Protein AF-A0AAW4II16-F1 (afdb_monomer)

Secondary structure (DSSP, 8-state):
-PPPGGG--HHHHHHHHHHHHTSHHHHHHHHT--HHHHHHHHTTSS---HHHHHHHHHHTT--HHHHHHHHHHHHHHT-S-HHHHHHHHHHHHHHHHS-TTTTGGGS----

Radius of gyration: 15.69 Å; Cα contacts (8 Å, |Δi|>4): 117; chains: 1; bounding box: 37×22×49 Å

Solvent-accessible surface area (backbone atoms only — not comparable to full-atom values): 6290 Å² total; per-residue (Å²): 130,83,76,71,71,84,78,52,53,68,46,55,43,51,52,53,30,12,59,74,54,70,31,62,60,50,32,18,58,76,71,74,45,60,52,66,60,54,52,32,32,51,72,66,77,32,91,77,55,30,72,62,50,10,52,40,35,32,69,69,67,42,57,57,71,57,24,36,51,53,26,41,25,56,51,28,52,71,44,90,49,68,70,41,32,54,49,16,53,54,48,50,52,51,48,68,74,57,45,93,61,64,72,68,68,71,71,76,65,86,127

Structure (mmCIF, N/CA/C/O backbone):
data_AF-A0AAW4II16-F1
#
_entry.id   AF-A0AAW4II16-F1
#
loop_
_atom_site.group_PDB
_atom_site.id
_atom_site.type_symbol
_atom_site.label_atom_id
_atom_site.label_alt_id
_atom_site.label_comp_id
_atom_site.label_asym_id
_atom_site.label_entity_id
_atom_site.label_seq_id
_atom_site.pdbx_PDB_ins_code
_atom_site.Cartn_x
_atom_site.Cartn_y
_atom_site.Cartn_z
_atom_site.occupancy
_atom_site.B_iso_or_equiv
_atom_site.auth_seq_id
_atom_site.auth_comp_id
_atom_site.auth_asym_id
_atom_site.auth_atom_id
_atom_site.pdbx_PDB_model_num
ATOM 1 N N . MET A 1 1 ? 2.096 9.533 -20.142 1.00 38.34 1 MET A N 1
ATOM 2 C CA . MET A 1 1 ? 2.847 9.005 -18.988 1.00 38.34 1 MET A CA 1
ATOM 3 C C . MET A 1 1 ? 1.853 9.012 -17.848 1.00 38.34 1 MET A C 1
ATOM 5 O O . MET A 1 1 ? 1.461 10.098 -17.440 1.00 38.34 1 MET A O 1
ATOM 9 N N . GLU A 1 2 ? 1.294 7.857 -17.485 1.00 44.19 2 GLU A N 1
ATOM 10 C CA . GLU A 1 2 ? 0.388 7.819 -16.332 1.00 44.19 2 GLU A CA 1
ATOM 11 C C . GLU A 1 2 ? 1.167 8.263 -15.085 1.00 44.19 2 GLU A C 1
ATOM 13 O O . GLU A 1 2 ? 2.349 7.924 -14.968 1.00 44.19 2 GLU A O 1
ATOM 18 N N . PRO A 1 3 ? 0.576 9.093 -14.210 1.00 49.16 3 PRO A N 1
ATOM 19 C CA . PRO A 1 3 ? 1.242 9.519 -12.988 1.00 49.16 3 PRO A CA 1
ATOM 20 C C . PRO A 1 3 ? 1.548 8.295 -12.119 1.00 49.16 3 PRO A C 1
ATOM 22 O O . PRO A 1 3 ? 0.728 7.382 -12.035 1.00 49.16 3 PRO A O 1
ATOM 25 N N . LEU A 1 4 ? 2.715 8.296 -11.468 1.00 57.28 4 LEU A N 1
ATOM 26 C CA . LEU A 1 4 ? 3.114 7.249 -10.523 1.00 57.28 4 LEU A CA 1
ATOM 27 C C . LEU A 1 4 ? 1.997 7.042 -9.482 1.00 57.28 4 LEU A C 1
ATOM 29 O O . LEU A 1 4 ? 1.505 8.011 -8.890 1.00 57.28 4 LEU A O 1
ATOM 33 N N . VAL A 1 5 ? 1.587 5.789 -9.259 1.00 62.56 5 VAL A N 1
ATOM 34 C CA . VAL A 1 5 ? 0.504 5.429 -8.322 1.00 62.56 5 VAL A CA 1
ATOM 35 C C . VAL A 1 5 ? 0.911 5.754 -6.878 1.00 62.56 5 VAL A C 1
ATOM 37 O O . VAL A 1 5 ? 0.061 5.931 -6.001 1.00 62.56 5 VAL A O 1
ATOM 40 N N . THR A 1 6 ? 2.211 5.919 -6.639 1.00 64.38 6 THR A N 1
ATOM 41 C CA . THR A 1 6 ? 2.813 6.372 -5.380 1.00 64.38 6 THR A CA 1
ATOM 42 C C . THR A 1 6 ? 2.179 7.631 -4.781 1.00 64.38 6 THR A C 1
ATOM 44 O O . THR A 1 6 ? 2.055 7.712 -3.564 1.00 64.38 6 THR A O 1
ATOM 47 N N . HIS A 1 7 ? 1.692 8.580 -5.586 1.00 70.62 7 HIS A N 1
ATOM 48 C CA . HIS A 1 7 ? 1.117 9.833 -5.070 1.00 70.62 7 HIS A CA 1
ATOM 49 C C . HIS A 1 7 ? -0.388 9.786 -4.761 1.00 70.62 7 HIS A C 1
ATOM 51 O O . HIS A 1 7 ? -0.961 10.792 -4.337 1.00 70.62 7 HIS A O 1
ATOM 57 N N . LEU A 1 8 ? -1.063 8.655 -4.986 1.00 82.56 8 LEU A N 1
ATOM 58 C CA . LEU A 1 8 ? -2.498 8.558 -4.720 1.00 82.56 8 LEU A CA 1
ATOM 59 C C . LEU A 1 8 ? -2.789 8.535 -3.216 1.00 82.56 8 LEU A C 1
ATOM 61 O O . LEU A 1 8 ? -2.142 7.822 -2.449 1.00 82.56 8 LEU A O 1
ATOM 65 N N . THR A 1 9 ? -3.843 9.246 -2.803 1.00 89.06 9 THR A N 1
ATOM 66 C CA . THR A 1 9 ? -4.404 9.084 -1.455 1.00 89.06 9 THR A CA 1
ATOM 67 C C . THR A 1 9 ? -4.903 7.652 -1.259 1.00 89.06 9 THR A C 1
ATOM 69 O O . THR A 1 9 ? -5.29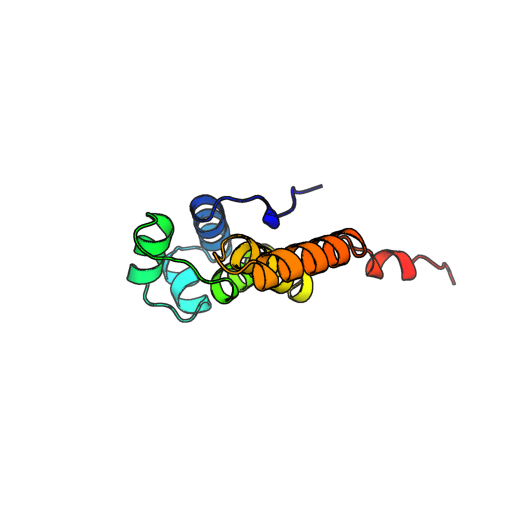4 6.992 -2.223 1.00 89.06 9 THR A O 1
ATOM 72 N N . LEU A 1 10 ? -4.939 7.166 -0.011 1.00 90.56 10 LEU A N 1
ATOM 73 C CA . LEU A 1 10 ? -5.406 5.807 0.296 1.00 90.56 10 LEU A CA 1
ATOM 74 C C . LEU A 1 10 ? -6.814 5.539 -0.259 1.00 90.56 10 LEU A C 1
ATOM 76 O O . LEU A 1 10 ? -7.061 4.480 -0.830 1.00 90.56 10 LEU A O 1
ATOM 80 N N . GLU A 1 11 ? -7.719 6.510 -0.134 1.00 92.81 11 GLU A N 1
ATOM 81 C CA . GLU A 1 11 ? -9.070 6.419 -0.688 1.00 92.81 11 GLU A CA 1
ATOM 82 C C . GLU A 1 11 ? -9.050 6.234 -2.212 1.00 92.81 11 GLU A C 1
ATOM 84 O O . GLU A 1 11 ? -9.696 5.320 -2.729 1.00 92.81 11 GLU A O 1
ATOM 89 N N . THR A 1 12 ? -8.270 7.054 -2.923 1.00 92.75 12 THR A N 1
ATOM 90 C CA . THR A 1 12 ? -8.148 6.984 -4.388 1.00 92.75 12 THR A CA 1
ATOM 91 C C . THR A 1 12 ? -7.483 5.684 -4.831 1.00 92.75 12 THR A C 1
ATOM 93 O O . THR A 1 12 ? -7.912 5.075 -5.809 1.00 92.75 12 THR A O 1
ATOM 96 N N . LEU A 1 13 ? -6.464 5.230 -4.097 1.00 93.44 13 LEU A N 1
ATOM 97 C CA . LEU A 1 13 ? -5.783 3.961 -4.337 1.00 93.44 13 LEU A CA 1
ATOM 98 C C . LEU A 1 13 ? -6.759 2.783 -4.224 1.00 93.44 13 LEU A C 1
ATOM 100 O O . LEU A 1 13 ? -6.820 1.954 -5.129 1.00 93.44 13 LEU A O 1
ATOM 104 N N . ILE A 1 14 ? -7.561 2.740 -3.153 1.00 94.50 14 ILE A N 1
ATOM 105 C CA . ILE A 1 14 ? -8.588 1.707 -2.953 1.00 94.50 14 ILE A CA 1
ATOM 106 C C . ILE A 1 14 ? -9.647 1.783 -4.055 1.00 94.50 14 ILE A C 1
ATOM 108 O O . ILE A 1 14 ? -10.039 0.749 -4.591 1.00 94.50 14 ILE A O 1
ATOM 112 N N . GLN A 1 15 ? -10.107 2.988 -4.399 1.00 95.12 15 GLN A N 1
ATOM 113 C CA . GLN A 1 15 ? -11.129 3.188 -5.425 1.00 95.12 15 GLN A CA 1
ATOM 114 C C . GLN A 1 15 ? -10.662 2.670 -6.792 1.00 95.12 15 GLN A C 1
ATOM 116 O O . GLN A 1 15 ? -11.338 1.835 -7.388 1.00 95.12 15 GLN A O 1
ATOM 121 N N . ARG A 1 16 ? -9.476 3.083 -7.251 1.00 94.62 16 ARG A N 1
ATOM 122 C CA . ARG A 1 16 ? -8.927 2.637 -8.540 1.00 94.62 16 ARG A CA 1
ATOM 123 C C . ARG A 1 16 ? -8.609 1.147 -8.551 1.00 94.62 16 ARG A C 1
ATOM 125 O O . ARG A 1 16 ? -8.910 0.458 -9.520 1.00 94.62 16 ARG A O 1
ATOM 132 N N . ALA A 1 17 ? -8.033 0.619 -7.470 1.00 94.12 17 ALA A N 1
ATOM 133 C CA . ALA A 1 17 ? -7.766 -0.814 -7.378 1.00 94.12 17 ALA A CA 1
ATOM 134 C C . ALA A 1 17 ? -9.073 -1.629 -7.408 1.00 94.12 17 ALA A C 1
ATOM 136 O O . ALA A 1 17 ? -9.106 -2.720 -7.974 1.00 94.12 17 ALA A O 1
ATOM 137 N N . ALA A 1 18 ? -10.162 -1.100 -6.837 1.00 95.44 18 ALA A N 1
ATOM 138 C CA . ALA A 1 18 ? -11.471 -1.743 -6.867 1.00 95.44 18 ALA A CA 1
ATOM 139 C C . ALA A 1 18 ? -12.088 -1.726 -8.271 1.00 95.44 18 ALA A C 1
ATOM 141 O O . ALA A 1 18 ? -12.734 -2.701 -8.649 1.00 95.44 18 ALA A O 1
ATOM 142 N N . GLU A 1 19 ? -11.866 -0.660 -9.041 1.00 95.62 19 GLU A N 1
ATOM 143 C CA . GLU A 1 19 ? -12.273 -0.566 -10.447 1.00 95.62 19 GLU A CA 1
ATOM 144 C C . GLU A 1 19 ? -11.545 -1.607 -11.306 1.00 95.62 19 GLU A C 1
ATOM 146 O O . GLU A 1 19 ? -12.199 -2.360 -12.024 1.00 95.62 19 GLU A O 1
ATOM 151 N N . VAL A 1 20 ? -10.221 -1.739 -11.156 1.00 94.88 20 VAL A N 1
ATOM 152 C CA . VAL A 1 20 ? -9.432 -2.761 -11.871 1.00 94.88 20 VAL A CA 1
ATOM 153 C C . VAL A 1 20 ? -9.823 -4.183 -11.451 1.00 94.88 20 VAL A C 1
ATOM 155 O O . VAL A 1 20 ? -9.954 -5.068 -12.294 1.00 94.88 20 VAL A O 1
ATOM 158 N N . ALA A 1 21 ? -10.081 -4.414 -10.161 1.00 94.19 21 ALA A N 1
ATOM 159 C CA . ALA A 1 21 ? -10.572 -5.700 -9.658 1.00 94.19 21 ALA A CA 1
ATOM 160 C C . ALA A 1 21 ? -12.044 -5.991 -10.039 1.00 94.19 21 ALA A C 1
ATOM 162 O O . ALA A 1 21 ? -12.531 -7.113 -9.867 1.00 94.19 21 ALA A O 1
ATOM 163 N N . GLY A 1 22 ? -12.779 -4.983 -10.515 1.00 94.75 22 GLY A N 1
ATOM 164 C CA . GLY A 1 22 ? -14.189 -5.041 -10.898 1.00 94.75 22 GLY A CA 1
ATOM 165 C C . GLY A 1 22 ? -15.194 -4.825 -9.759 1.00 94.75 22 GLY A C 1
ATOM 166 O O . GLY A 1 22 ? -16.368 -4.587 -10.033 1.00 94.75 22 GLY A O 1
ATOM 167 N N . SER A 1 23 ? -14.788 -4.914 -8.489 1.00 94.69 23 SER A N 1
ATOM 168 C CA . SER A 1 23 ? -15.574 -4.425 -7.345 1.00 94.69 23 SER A CA 1
ATOM 169 C C . SER A 1 23 ? -14.730 -4.338 -6.071 1.00 94.69 23 SER A C 1
ATOM 171 O O . SER A 1 23 ? -13.720 -5.025 -5.923 1.00 94.69 23 SER A O 1
ATOM 173 N N . GLN A 1 24 ? -15.192 -3.560 -5.087 1.00 92.88 24 GLN A N 1
ATOM 174 C CA . GLN A 1 24 ? -14.535 -3.471 -3.776 1.00 92.88 24 GLN A CA 1
ATOM 175 C C . GLN A 1 24 ? -14.543 -4.815 -3.028 1.00 92.88 24 GLN A C 1
ATOM 177 O O . GLN A 1 24 ? -13.581 -5.156 -2.344 1.00 92.88 24 GLN A O 1
ATOM 182 N N . ARG A 1 25 ? -15.599 -5.620 -3.197 1.00 94.81 25 ARG A N 1
ATOM 183 C CA . ARG A 1 25 ? -15.659 -6.969 -2.622 1.00 94.81 25 ARG A CA 1
ATOM 184 C C . ARG A 1 25 ? -14.613 -7.894 -3.256 1.00 94.81 25 ARG A C 1
ATOM 186 O O . ARG A 1 25 ? -13.893 -8.561 -2.522 1.00 94.81 25 ARG A O 1
ATOM 193 N N . LYS A 1 26 ? -14.494 -7.894 -4.590 1.00 95.44 26 LYS A N 1
ATOM 194 C CA . LYS A 1 26 ? -13.472 -8.679 -5.304 1.00 95.44 26 LYS A CA 1
ATOM 195 C C . LYS A 1 26 ? -12.060 -8.235 -4.929 1.00 95.44 26 LYS A C 1
ATOM 197 O O . LYS A 1 26 ? -11.193 -9.075 -4.725 1.00 95.44 26 LYS A O 1
ATOM 202 N N . LEU A 1 27 ? -11.837 -6.929 -4.769 1.00 96.56 27 LEU A N 1
ATOM 203 C CA . LEU A 1 27 ? -10.563 -6.409 -4.275 1.00 96.56 27 LEU A CA 1
ATOM 204 C C . LEU A 1 27 ? -10.238 -6.952 -2.875 1.00 96.56 27 LEU A C 1
ATOM 206 O O . LEU A 1 27 ? -9.116 -7.387 -2.640 1.00 96.56 27 LEU A O 1
ATOM 210 N N . ALA A 1 28 ? -11.204 -6.967 -1.953 1.00 95.62 28 ALA A N 1
ATOM 211 C CA . ALA A 1 28 ? -10.991 -7.525 -0.618 1.00 95.62 28 ALA A CA 1
ATOM 212 C C . ALA A 1 28 ? -10.613 -9.017 -0.673 1.00 95.62 28 ALA A C 1
ATOM 214 O O . ALA A 1 28 ? -9.660 -9.423 -0.009 1.00 95.62 28 ALA A O 1
ATOM 215 N N . GLU A 1 29 ? -11.290 -9.802 -1.518 1.00 95.62 29 GLU A N 1
ATOM 216 C CA . GLU A 1 29 ? -10.970 -11.216 -1.762 1.00 95.62 29 GLU A CA 1
ATOM 217 C C . GLU A 1 29 ? -9.535 -11.383 -2.307 1.00 95.62 29 GLU A C 1
ATOM 219 O O . GLU A 1 29 ? -8.760 -12.159 -1.748 1.00 95.62 29 GLU A O 1
ATOM 224 N N . LEU A 1 30 ? -9.130 -10.592 -3.313 1.00 94.69 30 LEU A N 1
ATOM 225 C CA . LEU A 1 30 ? -7.764 -10.597 -3.869 1.00 94.69 30 LEU A CA 1
ATOM 226 C C . LEU A 1 30 ? -6.692 -10.229 -2.834 1.00 94.69 30 LEU A C 1
ATOM 228 O O . LEU A 1 30 ? -5.576 -10.751 -2.856 1.00 94.69 30 LEU A O 1
ATOM 232 N N . LEU A 1 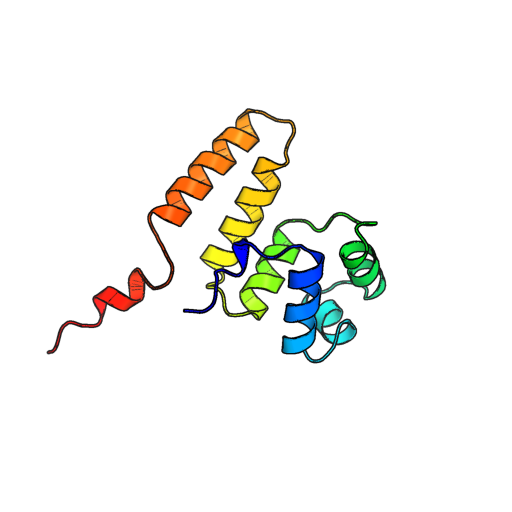31 ? -7.016 -9.317 -1.919 1.00 93.88 31 LEU A N 1
ATOM 233 C CA . LEU A 1 31 ? -6.104 -8.885 -0.864 1.00 93.88 31 LEU A CA 1
ATOM 234 C C . LEU A 1 31 ? -6.065 -9.859 0.326 1.00 93.88 31 LEU A C 1
ATOM 236 O O . LEU A 1 31 ? -5.163 -9.736 1.161 1.00 93.88 31 LEU A O 1
ATOM 240 N N . GLY A 1 32 ? -6.991 -10.825 0.391 1.00 94.06 32 GLY A N 1
ATOM 241 C CA . GLY A 1 32 ? -7.165 -11.735 1.525 1.00 94.06 32 GLY A CA 1
ATOM 242 C C . GLY A 1 32 ? -7.726 -11.031 2.765 1.00 94.06 32 GLY A C 1
ATOM 243 O O . GLY A 1 32 ? -7.340 -11.351 3.887 1.00 94.06 32 GLY A O 1
ATOM 244 N N . LEU A 1 33 ? -8.579 -10.023 2.570 1.00 94.00 33 LEU A N 1
ATOM 245 C CA . LEU A 1 33 ? -9.150 -9.183 3.621 1.00 94.00 33 LEU A CA 1
ATOM 246 C C . LEU A 1 33 ? -10.663 -9.387 3.734 1.00 94.00 33 LEU A C 1
ATOM 248 O O . LEU A 1 33 ? -11.350 -9.675 2.757 1.00 94.00 33 LEU A O 1
ATOM 252 N N . ASN A 1 34 ? -11.208 -9.147 4.928 1.00 94.62 34 ASN A N 1
ATOM 253 C CA . ASN A 1 34 ? -12.650 -8.992 5.085 1.00 94.62 34 ASN A CA 1
ATOM 254 C C . ASN A 1 34 ? -13.111 -7.704 4.356 1.00 94.62 34 ASN A C 1
ATOM 256 O O . ASN A 1 34 ? -12.473 -6.662 4.548 1.00 94.62 34 ASN A O 1
ATOM 260 N N . PRO A 1 35 ? -14.205 -7.726 3.566 1.00 93.12 35 PRO A N 1
ATOM 261 C CA . PRO A 1 35 ? -14.731 -6.537 2.893 1.00 93.12 35 PRO A CA 1
ATOM 262 C C . PRO A 1 35 ? -14.958 -5.332 3.818 1.00 93.12 35 PRO A C 1
ATOM 264 O O . PRO A 1 35 ? -14.678 -4.203 3.414 1.00 93.12 35 PRO A O 1
ATOM 267 N N . SER A 1 36 ? -15.384 -5.556 5.067 1.00 93.81 36 SER A N 1
ATOM 268 C CA . SER A 1 36 ? -15.578 -4.487 6.057 1.00 93.81 36 SER A CA 1
ATOM 269 C C . SER A 1 36 ? -14.275 -3.761 6.389 1.00 93.81 36 SER A C 1
ATOM 271 O O . SER A 1 36 ? -14.263 -2.534 6.453 1.00 93.81 36 SER A O 1
ATOM 273 N N . ASN A 1 37 ? -13.152 -4.484 6.491 1.00 94.12 37 ASN A N 1
ATOM 274 C CA . ASN A 1 37 ? -11.844 -3.872 6.750 1.00 94.12 37 ASN A CA 1
ATOM 275 C C . ASN A 1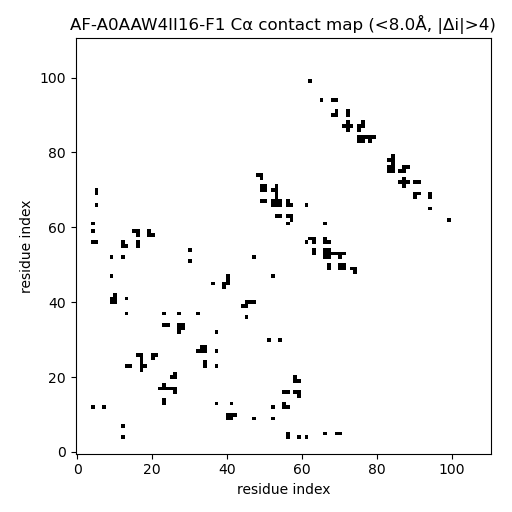 37 ? -11.460 -2.904 5.627 1.00 94.12 37 ASN A C 1
ATOM 277 O O . ASN A 1 37 ? -10.911 -1.839 5.889 1.00 94.12 37 ASN A O 1
ATOM 281 N N . LEU A 1 38 ? -11.756 -3.264 4.374 1.00 93.44 38 LEU A N 1
ATOM 282 C CA . LEU A 1 38 ? -11.453 -2.420 3.220 1.00 93.44 38 LEU A CA 1
ATOM 283 C C . LEU A 1 38 ? -12.326 -1.154 3.200 1.00 93.44 38 LEU A C 1
ATOM 285 O O . LEU A 1 38 ? -11.848 -0.084 2.829 1.00 93.44 38 LEU A O 1
ATOM 289 N N . VAL A 1 39 ? -13.589 -1.254 3.631 1.00 93.56 39 VAL A N 1
ATOM 290 C CA . VAL A 1 39 ? -14.476 -0.091 3.815 1.00 93.56 39 VAL A CA 1
ATOM 291 C C . VAL A 1 39 ? -13.949 0.831 4.917 1.00 93.56 39 VAL A C 1
ATOM 293 O O . VAL A 1 39 ? -13.849 2.036 4.700 1.00 93.56 39 VAL A O 1
ATOM 296 N N . GLU A 1 40 ? -13.567 0.284 6.071 1.00 94.00 40 GLU A N 1
ATOM 297 C CA . GLU A 1 40 ? -12.999 1.062 7.180 1.00 94.00 40 GLU A CA 1
ATOM 298 C C . GLU A 1 40 ? -11.686 1.752 6.796 1.00 94.00 40 GLU A C 1
ATOM 300 O O . GLU A 1 40 ? -11.474 2.908 7.163 1.00 94.00 40 GLU A O 1
ATOM 305 N N . MET A 1 41 ? -10.826 1.075 6.024 1.00 94.62 41 MET A N 1
ATOM 306 C CA . MET A 1 41 ? -9.594 1.660 5.484 1.00 94.62 41 MET A CA 1
ATOM 307 C C . MET A 1 41 ? -9.890 2.814 4.527 1.00 94.62 41 MET A C 1
ATOM 309 O O . MET A 1 41 ? -9.264 3.865 4.630 1.00 94.62 41 MET A O 1
ATOM 313 N N . LYS A 1 42 ? -10.875 2.653 3.634 1.00 92.00 42 LYS A N 1
ATOM 314 C CA . LYS A 1 42 ? -11.300 3.720 2.716 1.00 92.00 42 LYS A CA 1
ATOM 315 C C . LYS A 1 42 ? -11.841 4.939 3.466 1.00 92.00 42 LYS A C 1
ATOM 317 O O . LYS A 1 42 ? -11.564 6.062 3.074 1.00 92.00 42 LYS A O 1
ATOM 322 N N . GLN A 1 43 ? -12.575 4.717 4.556 1.00 92.50 43 GLN A N 1
ATOM 323 C CA . GLN A 1 43 ? -13.116 5.773 5.421 1.00 92.50 43 GLN A CA 1
ATOM 324 C C . GLN A 1 43 ? -12.073 6.388 6.372 1.00 92.50 43 GLN A C 1
ATOM 326 O O . GLN A 1 43 ? -12.420 7.272 7.150 1.00 92.50 43 GLN A O 1
ATOM 331 N N . GLY A 1 44 ? -10.832 5.891 6.387 1.00 90.19 44 GLY A N 1
ATOM 332 C CA . GLY A 1 44 ? -9.794 6.336 7.323 1.00 90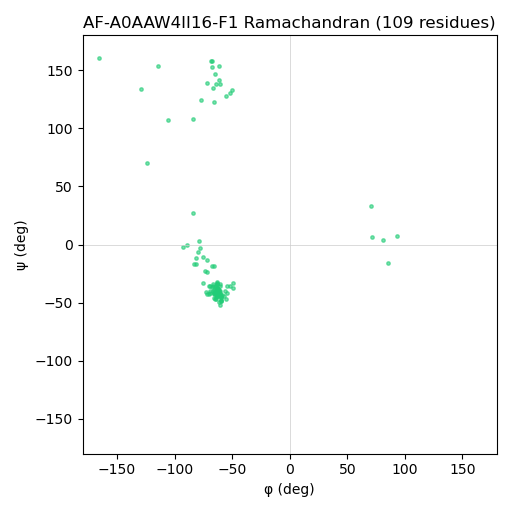.19 44 GLY A CA 1
ATOM 333 C C . GLY A 1 44 ? -10.005 5.891 8.776 1.00 90.19 44 GLY A C 1
ATOM 334 O O . GLY A 1 44 ? -9.237 6.282 9.649 1.00 90.19 44 GLY A O 1
ATOM 335 N N . LYS A 1 45 ? -11.007 5.048 9.057 1.00 92.38 45 LYS A N 1
ATOM 336 C CA . LYS A 1 45 ? -11.274 4.500 10.402 1.00 92.38 45 LYS A CA 1
ATOM 337 C C . LYS A 1 45 ? -10.261 3.438 10.815 1.00 92.38 45 LYS A C 1
ATOM 339 O O . LYS A 1 45 ? -10.087 3.174 12.000 1.00 92.38 45 LYS A O 1
ATOM 344 N N . ARG A 1 46 ? -9.610 2.811 9.833 1.00 92.50 46 ARG A N 1
ATOM 345 C CA . ARG A 1 46 ? -8.604 1.771 10.034 1.00 92.50 46 ARG A CA 1
ATOM 346 C C . ARG A 1 46 ? -7.341 2.097 9.249 1.00 92.50 46 ARG A C 1
ATOM 348 O O . ARG A 1 46 ? -7.406 2.396 8.060 1.00 92.50 46 ARG A O 1
ATOM 355 N N . ALA A 1 47 ? -6.185 1.960 9.893 1.00 89.00 47 ALA A N 1
ATOM 356 C CA . ALA A 1 47 ? -4.902 2.089 9.215 1.00 89.00 47 ALA A CA 1
ATOM 357 C C . ALA A 1 47 ? -4.719 0.985 8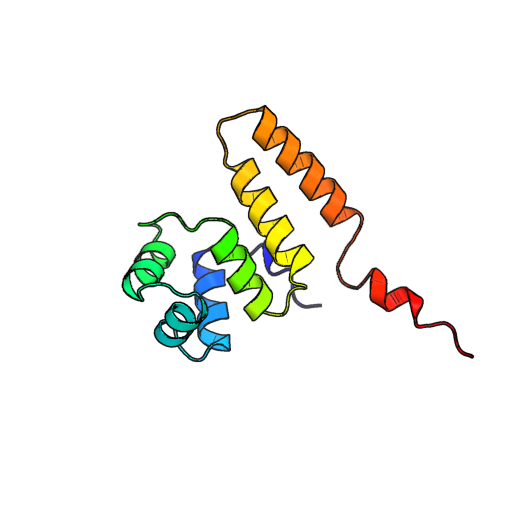.155 1.00 89.00 47 ALA A C 1
ATOM 359 O O . ALA A 1 47 ? -5.021 -0.191 8.382 1.00 89.00 47 ALA A O 1
ATOM 360 N N . CYS A 1 48 ? -4.190 1.367 6.995 1.00 91.44 48 CYS A N 1
ATOM 361 C CA . CYS A 1 48 ? -3.810 0.443 5.933 1.00 91.44 48 CYS A CA 1
ATOM 362 C C . CYS A 1 48 ? -2.287 0.325 5.889 1.00 91.44 48 CYS A C 1
ATOM 364 O O . CYS A 1 48 ? -1.622 1.248 5.415 1.00 91.44 48 CYS A O 1
ATOM 366 N N . GLY A 1 49 ? -1.758 -0.811 6.349 1.00 91.31 49 GLY A N 1
ATOM 367 C CA . GLY A 1 49 ? -0.317 -1.066 6.360 1.00 91.31 49 GLY A CA 1
ATOM 368 C C . GLY A 1 49 ? 0.284 -1.210 4.959 1.00 91.31 49 GLY A C 1
ATOM 369 O O . GLY A 1 49 ? -0.407 -1.561 3.991 1.00 91.31 49 GLY A O 1
ATOM 370 N N . TRP A 1 50 ? 1.595 -0.992 4.864 1.00 91.25 50 TRP A N 1
ATOM 371 C CA . TRP A 1 50 ? 2.333 -0.944 3.597 1.00 91.25 50 TRP A CA 1
ATOM 372 C C . TRP A 1 50 ? 2.161 -2.172 2.697 1.00 91.25 50 TRP A C 1
ATOM 374 O O . TRP A 1 50 ? 2.077 -2.036 1.481 1.00 91.25 50 TRP A O 1
ATOM 384 N N . ARG A 1 51 ? 2.038 -3.381 3.263 1.00 92.12 51 ARG A N 1
ATOM 385 C CA . ARG A 1 51 ? 1.854 -4.612 2.468 1.00 92.12 51 ARG A CA 1
ATOM 386 C C . ARG A 1 51 ? 0.569 -4.581 1.645 1.00 92.12 51 ARG A C 1
ATOM 388 O O . ARG A 1 51 ? 0.553 -5.034 0.506 1.00 92.12 51 ARG A O 1
ATOM 395 N N . VAL A 1 52 ? -0.514 -4.060 2.220 1.00 94.06 52 VAL A N 1
ATOM 396 C CA . VAL A 1 52 ? -1.803 -3.957 1.525 1.00 94.06 52 VAL A CA 1
ATOM 397 C C . VAL A 1 52 ? -1.730 -2.855 0.466 1.00 94.06 52 VAL A C 1
ATOM 399 O O . VAL A 1 52 ? -2.174 -3.072 -0.659 1.00 94.06 52 VAL A O 1
ATOM 402 N N . ARG A 1 53 ? -1.085 -1.721 0.779 1.00 92.62 53 ARG A N 1
ATOM 403 C CA . ARG A 1 53 ? -0.842 -0.637 -0.190 1.00 92.62 53 ARG A CA 1
ATOM 404 C C . ARG A 1 53 ? -0.009 -1.100 -1.388 1.00 92.62 53 ARG A C 1
ATOM 406 O O . ARG A 1 53 ? -0.409 -0.859 -2.522 1.00 92.62 53 ARG A O 1
ATOM 413 N N . GLY A 1 54 ? 1.082 -1.828 -1.149 1.00 91.94 54 GLY A N 1
ATOM 414 C CA . GLY A 1 54 ? 1.939 -2.383 -2.200 1.00 91.94 54 GLY A CA 1
ATOM 415 C C . GLY A 1 54 ? 1.193 -3.353 -3.119 1.00 91.94 54 GLY A C 1
ATOM 416 O O . GLY A 1 54 ? 1.301 -3.250 -4.337 1.00 91.94 54 GLY A O 1
ATOM 417 N N . LYS A 1 55 ? 0.339 -4.227 -2.565 1.00 94.38 55 LYS A N 1
ATOM 418 C CA . LYS A 1 55 ? -0.535 -5.094 -3.377 1.00 94.38 55 LYS A CA 1
ATOM 419 C C . LYS A 1 55 ? -1.500 -4.292 -4.257 1.00 94.38 55 LYS A C 1
ATOM 421 O O . LYS A 1 55 ? -1.665 -4.631 -5.422 1.00 94.38 55 LYS A O 1
ATOM 426 N N . MET A 1 56 ? -2.127 -3.239 -3.724 1.00 94.50 56 MET A N 1
ATOM 427 C CA . MET A 1 56 ? -3.034 -2.386 -4.508 1.00 94.50 56 MET A CA 1
ATOM 428 C C . MET A 1 56 ? -2.304 -1.667 -5.646 1.00 94.50 56 MET A C 1
ATOM 430 O O . MET A 1 56 ? -2.825 -1.600 -6.754 1.00 94.50 56 MET A O 1
ATOM 434 N N . ARG A 1 57 ? -1.081 -1.189 -5.406 1.00 92.00 57 ARG A N 1
ATOM 435 C CA . ARG A 1 57 ? -0.230 -0.584 -6.442 1.00 92.00 57 ARG A CA 1
ATOM 436 C C . ARG A 1 57 ? 0.163 -1.573 -7.536 1.00 92.00 57 ARG A C 1
ATOM 438 O O . ARG A 1 57 ? 0.047 -1.251 -8.713 1.00 92.00 57 ARG A O 1
ATOM 445 N N . ALA A 1 58 ? 0.522 -2.798 -7.158 1.00 90.88 58 ALA A N 1
ATOM 446 C CA . ALA A 1 58 ? 0.800 -3.862 -8.118 1.00 90.88 58 ALA A CA 1
ATOM 447 C C . ALA A 1 58 ? -0.438 -4.228 -8.964 1.00 90.88 58 ALA A C 1
ATOM 449 O O . ALA A 1 58 ? -0.311 -4.463 -10.161 1.00 90.88 58 ALA A O 1
ATOM 450 N N . ILE A 1 59 ? -1.648 -4.220 -8.379 1.00 91.81 59 ILE A N 1
ATOM 451 C CA . ILE A 1 59 ? -2.912 -4.403 -9.125 1.00 91.81 59 ILE A CA 1
ATOM 452 C C . ILE A 1 59 ? -3.105 -3.296 -10.173 1.00 91.81 59 ILE A C 1
ATOM 454 O O . ILE A 1 59 ? -3.625 -3.563 -11.252 1.00 91.81 59 ILE A O 1
ATOM 458 N N . LEU A 1 60 ? -2.658 -2.073 -9.881 1.00 90.69 60 LEU A N 1
ATOM 459 C CA . LEU A 1 60 ? -2.696 -0.940 -10.810 1.00 90.69 60 LEU A CA 1
ATOM 460 C C . LEU A 1 60 ? -1.573 -0.959 -11.861 1.00 90.69 60 LEU A C 1
ATOM 462 O O . LEU A 1 60 ? -1.499 -0.049 -12.680 1.00 90.69 60 LEU A O 1
ATOM 466 N N . GLY A 1 61 ? -0.733 -1.997 -11.876 1.00 86.31 61 GLY A N 1
ATOM 467 C CA . GLY A 1 61 ? 0.290 -2.199 -12.899 1.00 86.31 61 GLY A CA 1
ATOM 468 C C . GLY A 1 61 ? 1.671 -1.636 -12.563 1.00 86.31 61 GLY A C 1
ATOM 469 O O . GLY A 1 61 ? 2.546 -1.684 -13.428 1.00 86.31 61 GLY A O 1
ATOM 470 N N . GLU A 1 62 ? 1.903 -1.143 -11.339 1.00 84.69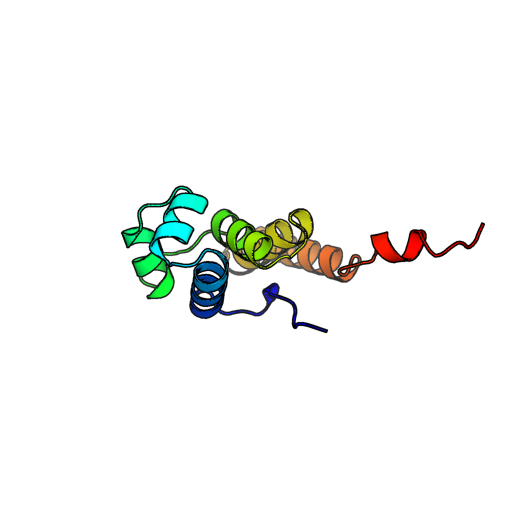 62 GLU A N 1
ATOM 471 C CA . GLU A 1 62 ? 3.269 -0.843 -10.888 1.00 84.69 62 GLU A CA 1
ATOM 472 C C . GLU A 1 62 ? 4.106 -2.126 -10.795 1.00 84.69 62 GLU A C 1
ATOM 474 O O . GLU A 1 62 ? 3.598 -3.197 -10.440 1.00 84.69 62 GLU A O 1
ATOM 479 N N . ASP A 1 63 ? 5.410 -2.016 -11.071 1.00 85.56 63 ASP A N 1
ATOM 480 C CA . ASP A 1 63 ? 6.341 -3.116 -10.822 1.00 85.56 63 ASP A CA 1
ATOM 481 C C . ASP A 1 63 ? 6.245 -3.544 -9.346 1.00 85.56 63 ASP A C 1
ATOM 483 O O . ASP A 1 63 ? 6.363 -2.691 -8.463 1.00 85.56 63 ASP A O 1
ATOM 487 N N . PRO A 1 64 ? 6.050 -4.840 -9.033 1.00 85.62 64 PRO A N 1
ATOM 488 C CA . PRO A 1 64 ? 5.833 -5.270 -7.658 1.00 85.62 64 PRO A CA 1
ATOM 489 C C . PRO A 1 64 ? 6.951 -4.846 -6.701 1.00 85.62 64 PRO A C 1
ATOM 491 O O . PRO A 1 64 ? 6.662 -4.424 -5.582 1.00 85.62 64 PRO A O 1
ATOM 494 N N . ALA A 1 65 ? 8.221 -4.913 -7.115 1.00 85.00 65 ALA A N 1
ATOM 495 C CA . ALA A 1 65 ? 9.320 -4.514 -6.240 1.00 85.00 65 ALA A CA 1
ATOM 496 C C . ALA A 1 65 ? 9.260 -3.009 -5.943 1.00 85.00 65 ALA A C 1
ATOM 498 O O . ALA A 1 65 ? 9.397 -2.613 -4.784 1.00 85.00 65 ALA A O 1
ATOM 499 N N . HIS A 1 66 ? 8.982 -2.186 -6.958 1.00 85.00 66 HIS A N 1
ATOM 500 C CA . HIS A 1 66 ? 8.770 -0.750 -6.779 1.00 85.00 66 HIS A CA 1
ATOM 501 C C . HIS A 1 66 ? 7.563 -0.459 -5.873 1.00 85.00 66 HIS A C 1
ATOM 503 O O . HIS A 1 66 ? 7.692 0.256 -4.881 1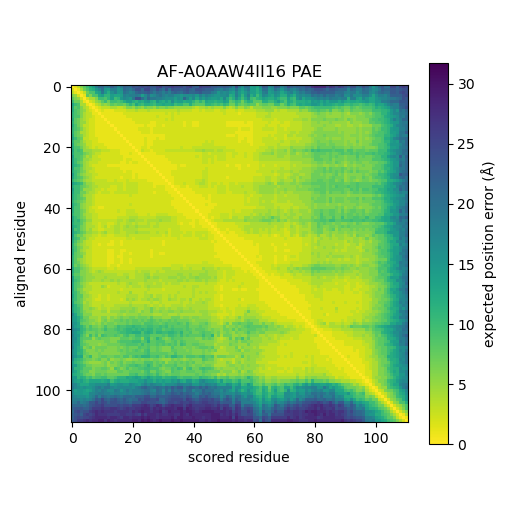.00 85.00 66 HIS A O 1
ATOM 509 N N . ALA A 1 67 ? 6.421 -1.087 -6.152 1.00 87.44 67 ALA A N 1
ATOM 510 C CA . ALA A 1 67 ? 5.164 -0.912 -5.433 1.00 87.44 67 ALA A CA 1
ATOM 511 C C . ALA A 1 67 ? 5.301 -1.177 -3.925 1.00 87.44 67 ALA A C 1
ATOM 513 O O . ALA A 1 67 ? 4.839 -0.389 -3.094 1.00 87.44 67 ALA A O 1
ATOM 514 N N . PHE A 1 68 ? 5.954 -2.284 -3.556 1.00 88.31 68 PHE A N 1
ATOM 515 C CA . PHE A 1 68 ? 6.168 -2.644 -2.155 1.00 88.31 68 PHE A CA 1
ATOM 516 C C . PHE A 1 68 ? 7.202 -1.751 -1.469 1.00 88.31 68 PHE A C 1
ATOM 518 O O . PHE A 1 68 ? 6.967 -1.337 -0.334 1.00 88.31 68 PHE A O 1
ATOM 525 N N . MET A 1 69 ? 8.316 -1.430 -2.134 1.00 88.50 69 MET A N 1
ATOM 526 C CA . MET A 1 69 ? 9.339 -0.555 -1.554 1.00 88.50 69 MET A CA 1
ATOM 527 C C . MET A 1 69 ? 8.819 0.869 -1.347 1.00 88.50 69 MET A C 1
ATOM 529 O O . MET A 1 69 ? 9.048 1.443 -0.286 1.00 88.50 69 MET A O 1
ATOM 533 N N . ALA A 1 70 ? 8.066 1.415 -2.305 1.00 87.25 70 ALA A N 1
ATOM 534 C CA . ALA A 1 70 ? 7.437 2.725 -2.170 1.00 87.25 70 ALA A CA 1
ATOM 535 C C . ALA A 1 70 ? 6.418 2.742 -1.023 1.00 87.25 70 ALA A C 1
ATOM 537 O O . ALA A 1 70 ? 6.430 3.647 -0.193 1.00 87.25 70 ALA A O 1
ATOM 538 N N . ALA A 1 71 ? 5.579 1.705 -0.923 1.00 88.56 71 ALA A N 1
ATOM 539 C CA . ALA A 1 71 ? 4.617 1.598 0.167 1.00 88.56 71 ALA A CA 1
ATOM 540 C C . ALA A 1 71 ? 5.298 1.482 1.542 1.00 88.56 71 ALA A C 1
ATOM 542 O O . ALA A 1 71 ? 4.797 2.031 2.519 1.00 88.56 71 ALA A O 1
ATOM 543 N N . MET A 1 72 ? 6.423 0.767 1.630 1.00 91.06 72 MET A N 1
ATOM 544 C CA . MET A 1 72 ? 7.200 0.635 2.865 1.00 91.06 72 MET A CA 1
ATOM 545 C C . MET A 1 72 ? 7.876 1.953 3.253 1.00 91.06 72 MET A C 1
ATOM 547 O O . MET A 1 72 ? 7.861 2.319 4.423 1.00 91.06 72 MET A O 1
ATOM 551 N N . ALA A 1 73 ? 8.436 2.683 2.286 1.00 90.06 73 ALA A N 1
ATOM 552 C CA . ALA A 1 73 ? 9.052 3.982 2.538 1.00 90.06 73 ALA A CA 1
ATOM 553 C C . ALA A 1 73 ? 8.042 4.994 3.110 1.00 90.06 73 ALA A C 1
ATOM 555 O O . ALA A 1 73 ? 8.368 5.719 4.043 1.00 90.06 73 ALA A O 1
ATOM 556 N N . GLU A 1 74 ? 6.807 5.006 2.602 1.00 87.06 74 GLU A N 1
ATOM 557 C CA . GLU A 1 74 ? 5.728 5.852 3.136 1.00 87.06 74 GLU A CA 1
ATOM 558 C C . GLU A 1 74 ? 5.316 5.486 4.563 1.00 87.06 74 GLU A C 1
ATOM 560 O O . GLU A 1 74 ? 4.979 6.364 5.351 1.00 87.06 74 GLU A O 1
ATOM 565 N N . ASP A 1 75 ? 5.317 4.198 4.898 1.00 88.75 75 ASP A N 1
ATOM 566 C CA . ASP A 1 75 ? 4.963 3.711 6.236 1.00 88.75 75 ASP A CA 1
ATOM 567 C C . ASP A 1 75 ? 6.046 4.094 7.254 1.00 88.75 75 ASP A C 1
ATOM 569 O O . ASP A 1 75 ? 5.738 4.610 8.325 1.00 88.75 75 ASP A O 1
ATOM 573 N N . LEU A 1 76 ? 7.321 3.948 6.873 1.00 88.94 76 LEU A N 1
ATOM 574 C CA . LEU A 1 76 ? 8.471 4.349 7.689 1.00 88.94 76 LEU A CA 1
ATOM 575 C C . LEU A 1 76 ? 8.561 5.869 7.884 1.00 88.94 76 LEU A C 1
ATOM 577 O O . LEU A 1 76 ? 8.927 6.332 8.960 1.00 88.94 76 LEU A O 1
ATOM 581 N N . GLU A 1 77 ? 8.196 6.660 6.874 1.00 88.44 77 GLU A N 1
ATOM 582 C CA . GLU A 1 77 ? 8.149 8.123 6.985 1.00 88.44 77 GLU A CA 1
ATOM 583 C C . GLU A 1 77 ? 7.125 8.600 8.027 1.00 88.44 77 GLU A C 1
ATOM 585 O O . GLU A 1 77 ? 7.338 9.618 8.692 1.00 88.44 77 GLU A O 1
ATOM 590 N N . GLN A 1 78 ? 6.027 7.858 8.189 1.00 85.88 78 GLN A N 1
ATOM 591 C CA . GLN A 1 78 ? 4.975 8.157 9.162 1.00 85.88 78 GLN A CA 1
ATOM 592 C C . GLN A 1 78 ? 5.329 7.720 10.592 1.00 85.88 78 GLN A C 1
ATOM 594 O O . GLN A 1 78 ? 4.582 8.038 11.517 1.00 85.88 78 GLN A O 1
ATOM 599 N N . SER A 1 79 ? 6.451 7.023 10.795 1.00 85.38 79 SER A N 1
ATOM 600 C CA . SER A 1 79 ? 6.898 6.583 12.117 1.00 85.38 79 SER A CA 1
ATOM 601 C C . SER A 1 79 ? 7.308 7.751 13.018 1.00 85.38 79 SER A C 1
ATOM 603 O O . SER A 1 79 ? 7.772 8.788 12.548 1.00 85.38 79 SER A O 1
ATOM 605 N N . GLU A 1 80 ? 7.196 7.589 14.336 1.00 86.12 80 GLU A N 1
ATOM 606 C CA . GLU A 1 80 ? 7.747 8.536 15.319 1.00 86.12 80 GLU A CA 1
ATOM 607 C C . GLU A 1 80 ? 9.250 8.312 15.568 1.00 86.12 80 GLU A C 1
ATOM 609 O O . GLU A 1 80 ? 9.938 9.204 16.069 1.00 86.12 80 GLU A O 1
ATOM 614 N N . ASN A 1 81 ? 9.782 7.152 15.171 1.00 89.75 81 ASN A N 1
ATOM 615 C CA . ASN A 1 81 ? 11.184 6.793 15.342 1.00 89.75 81 ASN A CA 1
ATOM 616 C C . ASN A 1 81 ? 12.073 7.492 14.296 1.00 89.75 81 ASN A C 1
ATOM 618 O O . ASN A 1 81 ? 11.880 7.346 13.088 1.00 89.75 81 ASN A O 1
ATOM 622 N N . GLN A 1 82 ? 13.084 8.235 14.757 1.00 87.25 82 GLN A N 1
ATOM 623 C CA . GLN A 1 82 ? 14.005 8.959 13.873 1.00 87.25 82 GLN A CA 1
ATOM 624 C C . GLN A 1 82 ? 14.828 8.030 12.970 1.00 87.25 82 GLN A C 1
ATOM 626 O O . GLN A 1 82 ? 15.098 8.392 11.822 1.00 87.25 82 GLN A O 1
ATOM 631 N N . ASP A 1 83 ? 15.183 6.833 13.441 1.00 86.75 83 ASP A N 1
ATOM 632 C CA . ASP A 1 83 ? 15.927 5.860 12.635 1.00 86.75 83 ASP A CA 1
ATOM 633 C C . ASP A 1 83 ? 15.073 5.327 11.476 1.00 86.75 83 ASP A C 1
ATOM 635 O O . ASP A 1 83 ? 15.564 5.154 10.359 1.00 86.75 83 ASP A O 1
ATOM 639 N N . GLU A 1 84 ? 13.773 5.137 11.709 1.00 86.62 84 GLU A N 1
ATOM 640 C CA . GLU A 1 84 ? 12.820 4.698 10.684 1.00 86.62 84 GLU A CA 1
ATOM 641 C C . GLU A 1 84 ? 12.592 5.785 9.631 1.00 86.62 84 GLU A C 1
ATOM 643 O O . GLU A 1 84 ? 12.620 5.489 8.435 1.00 86.62 84 GLU A O 1
ATOM 648 N N . LYS A 1 85 ? 12.499 7.057 10.041 1.00 88.12 85 LYS A N 1
ATOM 649 C CA . LYS A 1 85 ? 12.456 8.188 9.097 1.00 88.12 85 LYS A CA 1
ATOM 650 C C . LYS A 1 85 ? 13.708 8.251 8.223 1.00 88.12 85 LYS A C 1
ATOM 652 O O . LYS A 1 85 ? 13.608 8.390 7.008 1.00 88.12 85 LYS A O 1
ATOM 657 N N . LYS A 1 86 ? 14.891 8.068 8.816 1.00 87.12 86 LYS A N 1
ATOM 658 C CA . LYS A 1 86 ? 16.157 8.045 8.069 1.00 87.12 86 LYS A CA 1
ATOM 659 C C . LYS A 1 86 ? 16.234 6.863 7.095 1.00 87.12 86 LYS A C 1
ATOM 661 O O . LYS A 1 86 ? 16.774 6.999 5.996 1.00 87.12 86 LYS A O 1
ATOM 666 N N . ALA A 1 87 ? 15.686 5.707 7.467 1.00 87.56 87 ALA A N 1
ATOM 667 C CA . ALA A 1 87 ? 15.555 4.576 6.554 1.00 87.56 87 ALA A CA 1
ATOM 668 C C . ALA A 1 87 ? 14.612 4.904 5.382 1.00 87.56 87 ALA A C 1
ATOM 670 O O . ALA A 1 87 ? 14.933 4.574 4.238 1.00 87.56 87 ALA A O 1
ATOM 671 N N . ALA A 1 88 ? 13.497 5.601 5.638 1.00 89.25 88 ALA A N 1
ATOM 672 C CA . ALA A 1 88 ? 12.586 6.069 4.594 1.00 89.25 88 ALA A CA 1
ATOM 673 C C . ALA A 1 88 ? 13.300 6.963 3.568 1.00 89.25 88 ALA A C 1
ATOM 675 O O . ALA A 1 88 ? 13.147 6.746 2.365 1.00 89.25 88 ALA A O 1
ATOM 676 N N . ASP A 1 89 ? 14.141 7.896 4.022 1.00 87.50 89 ASP A N 1
ATOM 677 C CA . ASP A 1 89 ? 14.947 8.750 3.140 1.00 87.50 89 ASP A CA 1
ATOM 678 C C . ASP A 1 89 ? 15.877 7.927 2.235 1.00 87.50 89 ASP A C 1
ATOM 680 O O . ASP A 1 89 ? 15.954 8.160 1.025 1.00 87.50 89 ASP A O 1
ATOM 684 N N . GLY A 1 90 ? 16.538 6.910 2.799 1.00 85.88 90 GLY A N 1
ATOM 685 C CA . GLY A 1 90 ? 17.386 5.985 2.044 1.00 85.88 90 GLY A CA 1
ATOM 686 C C . GLY A 1 90 ? 16.612 5.206 0.976 1.00 85.88 90 GLY A C 1
ATOM 687 O O . GLY A 1 90 ? 17.054 5.114 -0.173 1.00 85.88 90 GLY A O 1
ATOM 688 N N . PHE A 1 91 ? 15.428 4.692 1.317 1.00 87.06 91 PHE A N 1
ATOM 689 C CA . PHE A 1 91 ? 14.575 3.986 0.358 1.00 87.06 91 PHE A CA 1
ATOM 690 C C . PHE A 1 91 ? 14.048 4.910 -0.741 1.00 87.06 91 PHE A C 1
ATOM 692 O O . PHE A 1 91 ? 14.055 4.522 -1.909 1.00 87.06 91 PHE A O 1
ATOM 699 N N . LYS A 1 92 ? 13.658 6.145 -0.408 1.00 86.69 92 LYS A N 1
ATOM 700 C CA . LYS A 1 92 ? 13.252 7.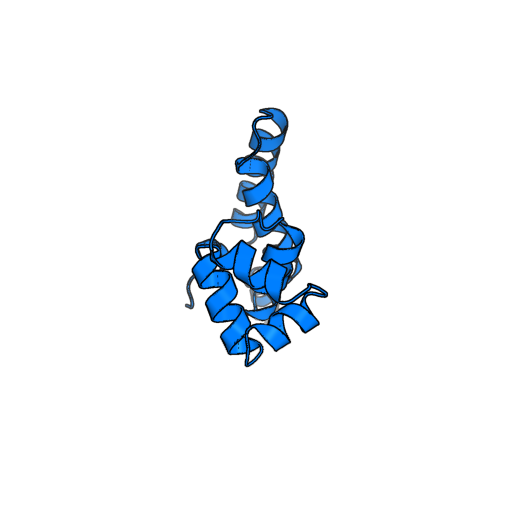154 -1.396 1.00 86.69 92 LYS A CA 1
ATOM 701 C C . LYS A 1 92 ? 14.387 7.498 -2.355 1.00 86.69 92 LYS A C 1
ATOM 703 O O . LYS A 1 92 ? 14.159 7.544 -3.562 1.00 86.69 92 LYS A O 1
ATOM 708 N N . ALA A 1 93 ? 15.608 7.674 -1.848 1.00 86.62 93 ALA A N 1
ATOM 709 C CA . ALA A 1 93 ? 16.783 7.921 -2.680 1.00 86.62 93 ALA A CA 1
ATOM 710 C C . ALA A 1 93 ? 17.062 6.748 -3.635 1.00 86.62 93 ALA A C 1
ATOM 712 O O . ALA A 1 93 ? 17.323 6.958 -4.820 1.00 86.62 93 ALA A O 1
ATOM 713 N N . MET A 1 94 ? 16.941 5.509 -3.150 1.00 84.69 94 MET A N 1
ATOM 714 C CA . MET A 1 94 ? 17.084 4.316 -3.985 1.00 84.69 94 MET A CA 1
ATOM 715 C C . MET A 1 94 ? 15.995 4.235 -5.066 1.00 84.69 94 MET A C 1
ATOM 717 O O . MET A 1 94 ? 16.307 3.986 -6.227 1.00 84.69 94 MET A O 1
ATOM 721 N N . LEU A 1 95 ? 14.729 4.482 -4.719 1.00 83.06 95 LEU A N 1
ATOM 722 C CA . LEU A 1 95 ? 13.618 4.487 -5.680 1.00 83.06 95 LEU A CA 1
ATOM 723 C C . LEU A 1 95 ? 13.785 5.579 -6.745 1.00 83.06 95 LEU A C 1
ATOM 725 O O . LEU A 1 95 ? 13.524 5.331 -7.920 1.00 83.06 95 LEU A O 1
ATOM 729 N N . ALA A 1 96 ? 14.284 6.756 -6.360 1.00 81.88 96 ALA A N 1
ATOM 730 C CA . ALA A 1 96 ? 14.600 7.836 -7.291 1.00 81.88 96 ALA A CA 1
ATOM 731 C C . ALA A 1 96 ? 15.762 7.480 -8.236 1.00 81.88 96 ALA A C 1
ATOM 733 O O . ALA A 1 96 ? 15.753 7.881 -9.400 1.00 81.88 96 ALA A O 1
ATOM 734 N N . ALA A 1 97 ? 16.747 6.709 -7.762 1.00 80.88 97 ALA A N 1
ATOM 735 C CA . ALA A 1 97 ? 17.874 6.248 -8.573 1.00 80.88 97 ALA A CA 1
ATOM 736 C C . ALA A 1 97 ? 17.482 5.169 -9.602 1.00 80.88 97 ALA A C 1
ATOM 738 O O . ALA A 1 97 ? 18.151 5.032 -10.628 1.00 80.88 97 ALA A O 1
ATOM 739 N N . PHE A 1 98 ? 16.394 4.429 -9.363 1.00 72.62 98 PHE A N 1
ATOM 740 C CA . PHE A 1 98 ? 15.901 3.366 -10.245 1.00 72.62 98 PHE A CA 1
ATOM 741 C C . PHE A 1 98 ? 14.437 3.602 -10.661 1.00 72.62 98 PHE A C 1
ATOM 743 O O . PHE A 1 98 ? 13.547 2.857 -10.243 1.00 72.62 98 PHE A O 1
ATOM 750 N N . PRO A 1 99 ? 14.172 4.619 -11.503 1.00 69.44 99 PRO A N 1
ATOM 751 C CA . PRO A 1 99 ? 12.823 4.937 -11.957 1.00 69.44 99 PRO A CA 1
ATOM 752 C C . PRO A 1 99 ? 12.254 3.851 -12.883 1.00 69.44 99 PRO A C 1
ATOM 754 O O . PRO A 1 99 ? 12.997 3.101 -13.530 1.00 69.44 99 PRO A O 1
ATOM 757 N N . ASP A 1 100 ? 10.925 3.795 -12.983 1.00 64.00 100 ASP A N 1
ATOM 758 C CA . ASP A 1 100 ? 10.211 2.815 -13.806 1.00 64.00 100 ASP A CA 1
ATOM 759 C C . ASP A 1 100 ? 10.756 2.739 -15.241 1.00 64.00 100 ASP A C 1
ATOM 761 O O . ASP A 1 100 ? 10.999 3.741 -15.918 1.00 64.00 100 ASP A O 1
ATOM 765 N N . GLY A 1 101 ? 10.984 1.511 -15.716 1.00 60.28 101 GLY A N 1
ATOM 766 C CA . GLY A 1 101 ? 11.567 1.259 -17.035 1.00 60.28 101 GLY A CA 1
ATOM 767 C C . GLY A 1 101 ? 13.097 1.370 -17.115 1.00 60.28 101 GLY A C 1
ATOM 768 O O . GLY A 1 101 ? 13.636 1.151 -18.200 1.00 60.28 101 GLY A O 1
ATOM 769 N N . TRP A 1 102 ? 13.821 1.607 -16.008 1.00 58.84 102 TRP A N 1
ATOM 770 C CA . TRP A 1 102 ? 15.298 1.577 -15.972 1.00 58.84 102 TRP A CA 1
ATOM 771 C C . TRP A 1 102 ? 15.890 0.306 -16.609 1.00 58.84 102 TRP A C 1
ATOM 773 O O . TRP A 1 102 ? 16.880 0.374 -17.336 1.00 58.84 102 TRP A O 1
ATOM 783 N N . ARG A 1 103 ? 15.242 -0.854 -16.412 1.00 57.94 103 ARG A N 1
ATOM 784 C CA . ARG A 1 103 ? 15.632 -2.124 -17.055 1.00 57.94 103 ARG A CA 1
ATOM 785 C C . ARG A 1 103 ? 15.253 -2.218 -18.539 1.00 57.94 103 ARG A C 1
ATOM 787 O O . ARG A 1 103 ? 16.023 -2.787 -19.299 1.00 57.94 103 ARG A O 1
ATOM 794 N N . LYS A 1 104 ? 14.137 -1.615 -18.969 1.00 55.59 104 LYS A N 1
ATOM 795 C CA . LYS A 1 104 ? 13.657 -1.666 -20.368 1.00 55.59 104 LYS A CA 1
ATOM 796 C C . LYS A 1 104 ? 14.568 -0.916 -21.351 1.00 55.59 104 LYS A C 1
ATOM 798 O O . LYS A 1 104 ? 14.504 -1.167 -22.546 1.00 55.59 104 LYS A O 1
ATOM 803 N N . ARG A 1 105 ? 15.439 -0.014 -20.874 1.00 54.84 105 ARG A N 1
ATOM 804 C CA . ARG A 1 105 ? 16.398 0.709 -21.735 1.00 54.84 105 ARG A CA 1
ATOM 805 C C . ARG A 1 105 ? 17.590 -0.135 -22.200 1.00 54.84 105 ARG A C 1
ATOM 807 O O . ARG A 1 105 ? 18.359 0.336 -23.030 1.00 54.84 105 ARG A O 1
ATOM 814 N N . ARG A 1 106 ? 17.799 -1.339 -21.651 1.00 53.56 106 ARG A N 1
ATOM 815 C CA . ARG A 1 106 ? 18.962 -2.175 -22.001 1.00 53.56 106 ARG A CA 1
ATOM 816 C C . ARG A 1 106 ? 18.745 -2.997 -23.279 1.00 53.56 106 ARG A C 1
ATOM 818 O O . ARG A 1 106 ? 19.721 -3.427 -23.885 1.00 53.56 106 ARG A O 1
ATOM 825 N N . ASP A 1 107 ? 17.497 -3.144 -23.721 1.00 54.69 107 ASP A N 1
ATOM 826 C CA . ASP A 1 107 ? 17.129 -4.062 -24.808 1.00 54.69 107 ASP A CA 1
ATOM 827 C C . ASP A 1 107 ? 17.129 -3.385 -26.191 1.00 54.69 107 ASP A C 1
ATOM 829 O O . ASP A 1 107 ? 16.931 -4.038 -27.210 1.00 54.69 107 ASP A O 1
ATOM 833 N N . SER A 1 108 ? 17.398 -2.079 -26.259 1.00 55.47 108 SER A N 1
ATOM 834 C CA . SER A 1 108 ? 17.473 -1.308 -27.506 1.00 55.47 108 SER A CA 1
ATOM 835 C C . SER A 1 108 ? 18.834 -1.390 -28.210 1.00 55.47 108 SER A C 1
ATOM 837 O O . SER A 1 108 ? 19.197 -0.466 -28.933 1.00 55.47 108 SER A O 1
ATOM 839 N N . ASN A 1 109 ? 19.598 -2.471 -28.020 1.00 50.34 109 ASN A N 1
ATOM 840 C CA . ASN A 1 109 ? 20.751 -2.750 -28.875 1.00 50.34 109 ASN A CA 1
ATOM 841 C C . ASN A 1 109 ? 20.253 -3.470 -30.141 1.00 50.34 109 ASN A C 1
ATOM 843 O O . ASN A 1 109 ? 19.861 -4.637 -30.031 1.00 50.34 109 ASN A O 1
ATOM 847 N N . PRO A 1 110 ? 20.231 -2.824 -31.322 1.00 55.62 110 PRO A N 1
ATOM 848 C CA . PRO A 1 110 ? 19.916 -3.533 -32.550 1.00 55.62 110 PRO A CA 1
ATOM 849 C C . PRO A 1 110 ? 21.046 -4.542 -32.798 1.00 55.62 110 PRO A C 1
ATOM 851 O O . PRO A 1 110 ? 22.221 -4.171 -32.807 1.00 55.62 110 PRO A O 1
ATOM 854 N N . ARG A 1 111 ? 20.694 -5.826 -32.900 1.00 55.28 111 ARG A N 1
ATOM 855 C CA . ARG A 1 111 ? 21.594 -6.845 -33.451 1.00 55.28 111 ARG A CA 1
ATOM 856 C C . ARG A 1 111 ? 21.602 -6.749 -34.966 1.00 55.28 111 ARG A C 1
ATOM 858 O O . ARG A 1 111 ? 20.507 -6.513 -35.522 1.00 55.28 111 ARG A O 1
#

pLDDT: mean 84.24, std 13.88, range [38.34, 96.56]

Sequence (111 aa):
MEPLVTHLTLETLIQRAAEVAGSQRKLAELLGLNPSNLVEMKQGKRACGWRVRGKMRAILGEDPAHAFMAAMAEDLEQSENQDEKKAADGFKAMLAAFPDGWRKRRDSNPR

Foldseek 3Di:
DPPQLLPDDQLRLLVVLQVLLVHLCSLCVVLVHDSVQSVCSNVVVDDDALVSQLVSSVSVPPDSVLSSLSSLLVRLCPDPDPVSVVVSVVSVVVCVVQDPCSVVVVPPPDD

Mean predicted aligned error: 7.36 Å

Nearest PDB structures (foldseek):
  5d4z-assembly8_U  TM=4.620E-01  e=2.141E-01  Salmonella phage SPC32H
  2axv-assembly1_D  TM=4.840E-01  e=1.591E+00  Enterococcus faecalis
  2grm-assembly2_C-5  TM=4.789E-01  e=1.674E+00  Enterococcus faecalis
  2grm-assembly1_A  TM=4.528E-01  e=1.954E+00  Enterococcus faecalis
  2aw6-assembly1_A  TM=4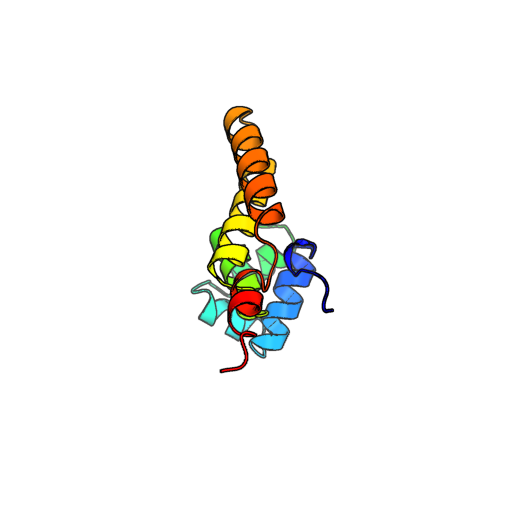.522E-01  e=2.660E+00  Enterococcus faecalis